Protein AF-A0A7S0PIH7-F1 (afdb_monomer_lite)

InterPro domains:
  IPR032755 Translin-associated factor X-interacting protein 1, N-terminal [PF15739] (75-141)

Structure (mmCIF, N/CA/C/O backbone):
data_AF-A0A7S0PIH7-F1
#
_entry.id   AF-A0A7S0PIH7-F1
#
loop_
_atom_site.group_PDB
_atom_site.id
_atom_site.type_symbol
_atom_site.label_atom_id
_atom_site.label_alt_id
_atom_site.label_comp_id
_atom_site.label_asym_id
_atom_site.label_entity_id
_atom_site.label_seq_id
_atom_site.pdbx_PDB_ins_code
_atom_site.Cartn_x
_atom_site.Cartn_y
_atom_site.Cartn_z
_atom_site.occupancy
_atom_site.B_iso_or_equiv
_atom_site.auth_seq_id
_atom_site.auth_comp_id
_atom_site.auth_asym_id
_atom_site.auth_atom_id
_atom_site.pdbx_PDB_model_num
ATOM 1 N N . GLN A 1 1 ? 70.312 -57.767 -25.541 1.00 39.97 1 GLN A N 1
ATOM 2 C CA . GLN A 1 1 ? 71.016 -56.623 -24.925 1.00 39.97 1 GLN A CA 1
ATOM 3 C C . GLN A 1 1 ? 69.967 -55.788 -24.204 1.00 39.97 1 GLN A C 1
ATOM 5 O O . GLN A 1 1 ? 68.987 -55.407 -24.827 1.00 39.97 1 GLN A O 1
ATOM 10 N N . ASN A 1 2 ? 70.115 -55.643 -22.885 1.00 35.72 2 ASN A N 1
ATOM 11 C CA . ASN A 1 2 ? 69.209 -54.906 -21.998 1.00 35.72 2 ASN A CA 1
ATOM 12 C C . ASN A 1 2 ? 69.342 -53.391 -22.198 1.00 35.72 2 ASN A C 1
ATOM 14 O O . ASN A 1 2 ? 70.464 -52.900 -22.284 1.00 35.72 2 ASN A O 1
ATOM 18 N N . ALA A 1 3 ? 68.224 -52.662 -22.130 1.00 40.59 3 ALA A N 1
ATOM 19 C CA . ALA A 1 3 ? 68.207 -51.260 -21.718 1.00 40.59 3 ALA A CA 1
ATOM 20 C C . ALA A 1 3 ? 66.895 -50.941 -20.977 1.00 40.59 3 ALA A C 1
ATOM 22 O O . ALA A 1 3 ? 65.805 -50.958 -21.543 1.00 40.59 3 ALA A O 1
ATOM 23 N N . THR A 1 4 ? 67.051 -50.701 -19.679 1.00 41.50 4 THR A N 1
ATOM 24 C CA . THR A 1 4 ? 66.072 -50.196 -18.709 1.00 41.50 4 THR A CA 1
ATOM 25 C C . THR A 1 4 ? 66.074 -48.658 -18.729 1.00 41.50 4 THR A C 1
ATOM 27 O O . THR A 1 4 ? 67.072 -48.066 -19.132 1.00 41.50 4 THR A O 1
ATOM 30 N N . LEU A 1 5 ? 65.030 -48.057 -18.129 1.00 41.88 5 LEU A N 1
ATOM 31 C CA . LEU A 1 5 ? 64.908 -46.672 -17.611 1.00 41.88 5 LEU A CA 1
ATOM 32 C C . LEU A 1 5 ? 64.336 -45.664 -18.628 1.00 41.88 5 LEU A C 1
ATOM 34 O O . LEU A 1 5 ? 64.759 -45.613 -19.768 1.00 41.88 5 LEU A O 1
ATOM 38 N N . GLY A 1 6 ? 63.375 -44.799 -18.310 1.00 40.62 6 GLY A N 1
ATOM 39 C CA . GLY A 1 6 ? 62.713 -44.473 -17.053 1.00 40.62 6 GLY A CA 1
ATOM 40 C C . GLY A 1 6 ? 61.553 -43.519 -17.366 1.00 40.62 6 GLY A C 1
ATOM 41 O O . GLY A 1 6 ? 61.678 -42.607 -18.182 1.00 40.62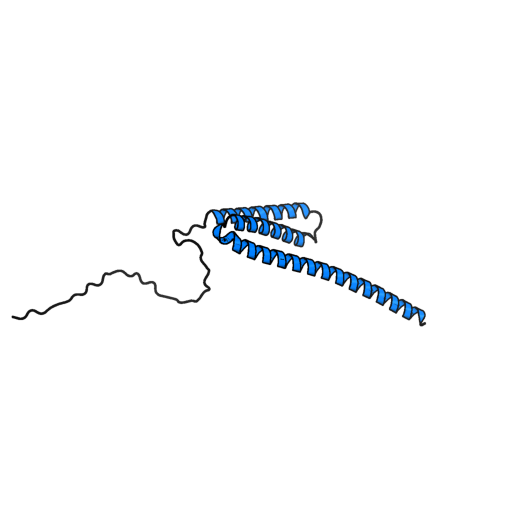 6 GLY A O 1
ATOM 42 N N . ARG A 1 7 ? 60.387 -43.766 -16.768 1.00 42.84 7 ARG A N 1
ATOM 43 C CA . ARG A 1 7 ? 59.162 -42.994 -17.004 1.00 42.84 7 ARG A CA 1
ATOM 44 C C . ARG A 1 7 ? 59.130 -41.803 -16.042 1.00 42.84 7 ARG A C 1
ATOM 46 O O . ARG A 1 7 ? 58.615 -41.919 -14.935 1.00 42.84 7 ARG A O 1
ATOM 53 N N . SER A 1 8 ? 59.675 -40.664 -16.460 1.00 45.31 8 SER A N 1
ATOM 54 C CA . SER A 1 8 ? 59.575 -39.404 -15.713 1.00 45.31 8 SER A CA 1
ATOM 55 C C . SER A 1 8 ? 58.246 -38.715 -16.026 1.00 45.31 8 SER A C 1
ATOM 57 O O . SER A 1 8 ? 58.056 -38.125 -17.087 1.00 45.31 8 SER A O 1
ATOM 59 N N . ARG A 1 9 ? 57.298 -38.824 -15.092 1.00 40.81 9 ARG A N 1
ATOM 60 C CA . ARG A 1 9 ? 56.033 -38.080 -15.076 1.00 40.81 9 ARG A CA 1
ATOM 61 C C . ARG A 1 9 ? 56.334 -36.631 -14.684 1.00 40.81 9 ARG A C 1
ATOM 63 O O . ARG A 1 9 ? 56.547 -36.351 -13.511 1.00 40.81 9 ARG A O 1
ATOM 70 N N . ALA A 1 10 ? 56.360 -35.725 -15.657 1.00 44.19 10 ALA A N 1
ATOM 71 C CA . ALA A 1 10 ? 56.442 -34.292 -15.399 1.00 44.19 10 ALA A CA 1
ATOM 72 C C . ALA A 1 10 ? 55.085 -33.777 -14.884 1.00 44.19 10 ALA A C 1
ATOM 74 O O . ALA A 1 10 ? 54.094 -33.743 -15.612 1.00 44.19 10 ALA A O 1
ATOM 75 N N . THR A 1 11 ? 55.033 -33.418 -13.604 1.00 53.62 11 THR A N 1
ATOM 76 C CA . THR A 1 11 ? 54.000 -32.562 -13.004 1.00 53.62 11 THR A CA 1
ATOM 77 C C . THR A 1 11 ? 54.233 -31.105 -13.418 1.00 53.62 11 THR A C 1
ATOM 79 O O . THR A 1 11 ? 55.361 -30.632 -13.267 1.00 53.62 11 THR A O 1
ATOM 82 N N . PRO A 1 12 ? 53.215 -30.363 -13.891 1.00 50.50 12 PRO A N 1
ATOM 83 C CA . PRO A 1 12 ? 53.337 -28.919 -14.051 1.00 50.50 12 PRO A CA 1
ATOM 84 C C . PRO A 1 12 ? 53.337 -28.220 -12.673 1.00 50.50 12 PRO A C 1
ATOM 86 O O . PRO A 1 12 ? 52.589 -28.633 -11.781 1.00 50.50 12 PRO A O 1
ATOM 89 N N . PRO A 1 13 ? 54.165 -27.179 -12.475 1.00 42.66 13 PRO A N 1
ATOM 90 C CA . PRO A 1 13 ? 54.225 -26.411 -11.237 1.00 42.66 13 PRO A CA 1
ATOM 91 C C . PRO A 1 13 ? 53.185 -25.279 -11.234 1.00 42.66 13 PRO A C 1
ATOM 93 O O . PRO A 1 13 ? 52.960 -24.638 -12.258 1.00 42.66 13 PRO A O 1
ATOM 96 N N . GLY A 1 14 ? 52.602 -24.992 -10.064 1.00 35.75 14 GLY A N 1
ATOM 97 C CA . GLY A 1 14 ? 51.914 -23.720 -9.805 1.00 35.75 14 GLY A CA 1
ATOM 98 C C . GLY A 1 14 ? 50.470 -23.824 -9.316 1.00 35.75 14 GLY A C 1
ATOM 99 O O . GLY A 1 14 ? 49.557 -23.352 -9.981 1.00 35.75 14 GLY A O 1
ATOM 100 N N . SER A 1 15 ? 50.260 -24.389 -8.126 1.00 44.50 15 SER A N 1
ATOM 101 C CA . SER A 1 15 ? 49.120 -24.021 -7.276 1.00 44.50 15 SER A CA 1
ATOM 102 C C . SER A 1 15 ? 49.596 -22.982 -6.260 1.00 44.50 15 SER A C 1
ATOM 104 O O . SER A 1 15 ? 50.513 -23.294 -5.499 1.00 44.50 15 SER A O 1
ATOM 106 N N . PRO A 1 16 ? 48.995 -21.786 -6.170 1.00 45.59 16 PRO A N 1
ATOM 107 C CA . PRO A 1 16 ? 48.989 -21.044 -4.925 1.00 45.59 16 PRO A CA 1
ATOM 108 C C . PRO A 1 16 ? 47.963 -21.712 -4.011 1.00 45.59 16 PRO A C 1
ATOM 110 O O . PRO A 1 16 ? 46.764 -21.725 -4.292 1.00 45.59 16 PRO A O 1
ATOM 113 N N . GLY A 1 17 ? 48.460 -22.317 -2.938 1.00 36.41 17 GLY A N 1
ATOM 114 C CA . GLY A 1 17 ? 47.625 -22.766 -1.839 1.00 36.41 17 GLY A CA 1
ATOM 115 C C . GLY A 1 17 ? 46.894 -21.586 -1.202 1.00 36.41 17 GLY A C 1
ATOM 116 O O . GLY A 1 17 ? 47.478 -20.540 -0.935 1.00 36.41 17 GLY A O 1
ATOM 117 N N . GLY A 1 18 ? 45.615 -21.803 -0.929 1.00 36.75 18 GLY A N 1
ATOM 118 C CA . GLY A 1 18 ? 44.794 -21.011 -0.027 1.00 36.75 18 GLY A CA 1
ATOM 119 C C . GLY A 1 18 ? 43.824 -21.969 0.643 1.00 36.75 18 GLY A C 1
ATOM 120 O O . GLY A 1 18 ? 42.663 -22.053 0.262 1.00 36.75 18 GLY A O 1
ATOM 121 N N . GLY A 1 19 ? 44.351 -22.795 1.546 1.00 35.25 19 GLY A N 1
ATOM 122 C CA . GLY A 1 19 ? 43.536 -23.635 2.410 1.00 35.25 19 GLY A CA 1
ATOM 123 C C . GLY A 1 19 ? 42.940 -22.815 3.549 1.00 35.25 19 GLY A C 1
ATOM 124 O O . GLY A 1 19 ? 43.558 -21.863 4.018 1.00 35.25 19 GLY A O 1
ATOM 125 N N . GLY A 1 20 ? 41.780 -23.254 4.029 1.00 34.19 20 GLY A N 1
ATOM 126 C CA . GLY A 1 20 ? 41.304 -22.924 5.366 1.00 34.19 20 GLY A CA 1
ATOM 127 C C . GLY A 1 20 ? 39.857 -22.461 5.416 1.00 34.19 20 GLY A C 1
ATOM 128 O O . GLY A 1 20 ? 39.520 -21.408 4.895 1.00 34.19 20 GLY A O 1
ATOM 129 N N . GLY A 1 21 ? 39.044 -23.230 6.141 1.00 30.56 21 GLY A N 1
ATOM 130 C CA . GLY A 1 21 ? 37.895 -22.686 6.858 1.00 30.56 21 GLY A CA 1
ATOM 131 C C . GLY A 1 21 ? 36.553 -22.900 6.184 1.00 30.56 21 GLY A C 1
ATOM 132 O O . GLY A 1 21 ? 36.007 -21.998 5.560 1.00 30.56 21 GLY A O 1
ATOM 133 N N . GLY A 1 22 ? 35.980 -24.087 6.383 1.00 45.84 22 GLY A N 1
ATOM 134 C CA . GLY A 1 22 ? 34.532 -24.201 6.399 1.00 45.84 22 GLY A CA 1
ATOM 135 C C . GLY A 1 22 ? 33.999 -23.440 7.609 1.00 45.84 22 GLY A C 1
ATOM 136 O O . GLY A 1 22 ? 34.187 -23.880 8.737 1.00 45.84 22 GLY A O 1
ATOM 137 N N . GLU A 1 23 ? 33.318 -22.330 7.361 1.00 37.38 23 GLU A N 1
ATOM 138 C CA . GLU A 1 23 ? 32.341 -21.768 8.284 1.00 37.38 23 GLU A CA 1
ATOM 139 C C . GLU A 1 23 ? 31.056 -21.534 7.502 1.00 37.38 23 GLU A C 1
ATOM 141 O O . GLU A 1 23 ? 30.967 -20.710 6.590 1.00 37.38 23 GLU A O 1
ATOM 146 N N . HIS A 1 24 ? 30.062 -22.349 7.844 1.00 49.25 24 HIS A N 1
ATOM 147 C CA . HIS A 1 24 ? 28.694 -22.244 7.380 1.00 49.25 24 HIS A CA 1
ATOM 148 C C . HIS A 1 24 ? 28.135 -20.875 7.771 1.00 49.25 24 HIS A C 1
ATOM 150 O O . HIS A 1 24 ? 27.638 -20.694 8.879 1.00 49.25 24 HIS A O 1
ATOM 156 N N . THR A 1 25 ? 28.185 -19.911 6.859 1.00 44.25 25 THR A N 1
ATOM 157 C CA . THR A 1 25 ? 27.410 -18.681 6.989 1.00 44.25 25 THR A CA 1
ATOM 158 C C . THR A 1 25 ? 26.487 -18.566 5.786 1.00 44.25 25 THR A C 1
ATOM 160 O O . THR A 1 25 ? 26.913 -18.533 4.637 1.00 44.25 25 THR A O 1
ATOM 163 N N . ASN A 1 26 ? 25.195 -18.662 6.109 1.00 42.34 26 ASN A N 1
ATOM 164 C CA . ASN A 1 26 ? 24.004 -18.477 5.289 1.00 42.34 26 ASN A CA 1
ATOM 165 C C . ASN A 1 26 ? 24.237 -18.008 3.850 1.00 42.34 26 ASN A C 1
ATOM 167 O O . ASN A 1 26 ? 24.705 -16.898 3.612 1.00 42.34 26 ASN A O 1
ATOM 171 N N . GLY A 1 27 ? 23.796 -18.841 2.903 1.00 45.03 27 GLY A N 1
ATOM 172 C CA . GLY A 1 27 ? 23.741 -18.526 1.482 1.00 45.03 27 GLY A CA 1
ATOM 173 C C . GLY A 1 27 ? 22.934 -17.261 1.212 1.00 45.03 27 GLY A C 1
ATOM 174 O O . GLY A 1 27 ? 21.713 -17.297 1.073 1.00 45.03 27 GLY A O 1
ATOM 175 N N . TYR A 1 28 ? 23.637 -16.141 1.097 1.00 46.22 28 TYR A N 1
ATOM 176 C CA . TYR A 1 28 ? 23.131 -14.969 0.412 1.00 46.22 28 TYR A CA 1
ATOM 177 C C . TYR A 1 28 ? 23.027 -15.335 -1.068 1.00 46.22 28 TYR A C 1
ATOM 179 O O . TYR A 1 28 ? 24.020 -15.688 -1.704 1.00 46.22 28 TYR A O 1
ATOM 187 N N . TYR A 1 29 ? 21.812 -15.298 -1.612 1.00 50.50 29 TYR A N 1
ATOM 188 C CA . TYR A 1 29 ? 21.586 -15.378 -3.050 1.00 50.50 29 TYR A CA 1
ATOM 189 C C . TYR A 1 29 ? 22.241 -14.162 -3.710 1.00 50.50 29 TYR A C 1
ATOM 191 O O . TYR A 1 29 ? 21.614 -13.120 -3.888 1.00 50.50 29 TYR A O 1
ATOM 199 N N . GLU A 1 30 ? 23.519 -14.272 -4.054 1.00 55.78 30 GLU A N 1
ATOM 200 C CA . GLU A 1 30 ? 24.204 -13.255 -4.836 1.00 55.78 30 GLU A CA 1
ATOM 201 C C . GLU A 1 30 ? 23.743 -13.379 -6.293 1.00 55.78 30 GLU A C 1
ATOM 203 O O . GLU A 1 30 ? 24.308 -14.111 -7.106 1.00 55.78 30 GLU A O 1
ATOM 208 N N . VAL A 1 31 ? 22.638 -12.701 -6.611 1.00 59.94 31 VAL A N 1
ATOM 209 C CA . VAL A 1 31 ? 22.079 -12.630 -7.965 1.00 59.94 31 VAL A CA 1
ATOM 210 C C . VAL A 1 31 ? 22.653 -11.406 -8.674 1.00 59.94 31 VAL A C 1
ATOM 212 O O . VAL A 1 31 ? 21.951 -10.441 -8.959 1.00 59.94 31 VAL A O 1
ATOM 215 N N . TYR A 1 32 ? 23.949 -11.457 -8.978 1.00 56.16 32 TYR A N 1
ATOM 216 C CA . TYR A 1 32 ? 24.552 -10.620 -10.012 1.00 56.16 32 TYR A CA 1
ATOM 217 C C . TYR A 1 32 ? 25.385 -11.496 -10.951 1.00 56.16 32 TYR A C 1
ATOM 219 O O . TYR A 1 32 ? 26.042 -12.433 -10.492 1.00 56.16 32 TYR A O 1
ATOM 227 N N . PRO A 1 33 ? 25.347 -11.256 -12.276 1.00 56.75 33 PRO A N 1
ATOM 228 C CA . PRO A 1 33 ? 26.100 -12.073 -13.214 1.00 56.75 33 PRO A CA 1
ATOM 229 C C . PRO A 1 33 ? 27.589 -11.998 -12.864 1.00 56.75 33 PRO A C 1
ATOM 231 O O . PRO A 1 33 ? 28.137 -10.913 -12.683 1.00 56.75 33 PRO A O 1
ATOM 234 N N . ARG A 1 34 ? 28.253 -13.160 -12.797 1.00 57.00 34 ARG A N 1
ATOM 235 C CA . ARG A 1 34 ? 29.677 -13.332 -12.432 1.00 57.00 34 ARG A CA 1
ATOM 236 C C . ARG A 1 34 ? 30.675 -12.701 -13.429 1.00 57.00 34 ARG A C 1
ATOM 238 O O . ARG A 1 34 ? 31.846 -13.063 -13.445 1.00 57.00 34 ARG A O 1
ATOM 245 N N . GLY A 1 35 ? 30.226 -11.762 -14.262 1.00 55.22 35 GLY A N 1
ATOM 246 C CA . GLY A 1 35 ? 31.035 -10.940 -15.154 1.00 55.22 35 GLY A CA 1
ATOM 247 C C . GLY A 1 35 ? 31.094 -9.501 -14.646 1.00 55.22 35 GLY A C 1
ATOM 248 O O . GLY A 1 35 ? 30.338 -8.653 -15.104 1.00 55.22 35 GLY A O 1
ATOM 249 N N . GLY A 1 36 ? 31.997 -9.238 -13.699 1.00 59.81 36 GLY A N 1
ATOM 250 C CA . GLY A 1 36 ? 32.415 -7.882 -13.338 1.00 59.81 36 GLY A CA 1
ATOM 251 C C . GLY A 1 36 ? 31.463 -7.091 -12.441 1.00 59.81 36 GLY A C 1
ATOM 252 O O . GLY A 1 36 ? 31.036 -6.026 -12.860 1.00 59.81 36 GLY A O 1
ATOM 253 N N . GLY A 1 37 ? 31.186 -7.593 -11.227 1.00 62.53 37 GLY A N 1
ATOM 254 C CA . GLY A 1 37 ? 30.961 -6.895 -9.935 1.00 62.53 37 GLY A CA 1
ATOM 255 C C . GLY A 1 37 ? 30.150 -5.590 -9.825 1.00 62.53 37 GLY A C 1
ATOM 256 O O . GLY A 1 37 ? 30.050 -5.037 -8.733 1.00 62.53 37 GLY A O 1
ATOM 257 N N . ARG A 1 38 ? 29.597 -5.046 -10.906 1.00 67.81 38 ARG A N 1
ATOM 258 C CA . ARG A 1 38 ? 28.883 -3.774 -10.924 1.00 67.81 38 ARG A CA 1
ATOM 259 C C . ARG A 1 38 ? 27.398 -4.037 -10.799 1.00 67.81 38 ARG A C 1
ATOM 261 O O . ARG A 1 38 ? 26.827 -4.846 -11.530 1.00 67.81 38 ARG A O 1
ATOM 268 N N . LYS A 1 39 ? 26.776 -3.295 -9.889 1.00 75.44 39 LYS A N 1
ATOM 269 C CA . LYS A 1 39 ? 25.331 -3.293 -9.724 1.00 75.44 39 LYS A CA 1
ATOM 270 C C . LYS A 1 39 ? 24.655 -2.932 -11.057 1.00 75.44 39 LYS A C 1
ATOM 272 O O . LYS A 1 39 ? 25.054 -1.943 -11.676 1.00 75.44 39 LYS A O 1
ATOM 277 N N . PRO A 1 40 ? 23.646 -3.697 -11.506 1.00 78.88 40 PRO A N 1
ATOM 278 C CA . PRO A 1 40 ? 22.845 -3.374 -12.676 1.00 78.88 40 PRO A CA 1
ATOM 279 C C . PRO A 1 40 ? 22.343 -1.931 -12.620 1.00 78.88 40 PRO A C 1
ATOM 281 O O . PRO A 1 40 ? 21.791 -1.507 -11.604 1.00 78.88 40 PRO A O 1
ATOM 284 N N . ALA A 1 41 ? 22.499 -1.194 -13.722 1.00 79.56 41 ALA A N 1
ATOM 285 C CA . ALA A 1 41 ? 22.138 0.224 -13.802 1.00 79.56 41 ALA A CA 1
ATOM 286 C C . ALA A 1 41 ? 20.682 0.488 -13.383 1.00 79.56 41 ALA A C 1
ATOM 288 O O . ALA A 1 41 ? 20.407 1.464 -12.692 1.00 79.56 41 ALA A O 1
ATOM 289 N N . LEU A 1 42 ? 19.770 -0.427 -13.723 1.00 77.25 42 LEU A N 1
ATOM 290 C CA . LEU A 1 42 ? 18.368 -0.343 -13.323 1.00 77.25 42 LEU A CA 1
ATOM 291 C C . LEU A 1 42 ? 18.185 -0.348 -11.797 1.00 77.25 42 LEU A C 1
ATOM 293 O O . LEU A 1 42 ? 17.380 0.410 -11.270 1.00 77.25 42 LEU A O 1
ATOM 297 N N . LEU A 1 43 ? 18.937 -1.178 -11.070 1.00 76.81 43 LEU A N 1
ATOM 298 C CA . LEU A 1 43 ? 18.840 -1.222 -9.610 1.00 76.81 43 LEU A CA 1
ATOM 299 C C . LEU A 1 43 ? 19.402 0.046 -8.974 1.00 76.81 43 LEU A C 1
ATOM 301 O O . LEU A 1 43 ? 18.821 0.544 -8.019 1.00 76.81 43 LEU A O 1
ATOM 305 N N . VAL A 1 44 ? 20.487 0.594 -9.528 1.00 83.62 44 VAL A N 1
ATOM 306 C CA . VAL A 1 44 ? 21.028 1.893 -9.095 1.00 83.62 44 VAL A CA 1
ATOM 307 C C . VAL A 1 44 ? 19.981 2.998 -9.283 1.00 83.62 44 VAL A C 1
ATOM 309 O O . VAL A 1 44 ? 19.767 3.810 -8.386 1.00 83.62 44 VAL A O 1
ATOM 312 N N . GLN A 1 45 ? 19.284 3.004 -10.423 1.00 80.75 45 GLN A N 1
ATOM 313 C CA . GLN A 1 45 ? 18.217 3.968 -10.705 1.00 80.75 45 GLN A CA 1
ATOM 314 C C . GLN A 1 45 ? 17.043 3.830 -9.727 1.00 80.75 45 GLN A C 1
ATOM 316 O O . GLN A 1 45 ? 16.578 4.831 -9.185 1.00 80.75 45 GLN A O 1
ATOM 321 N N . LEU A 1 46 ? 16.591 2.607 -9.446 1.00 76.69 46 LEU A N 1
ATOM 322 C CA . LEU A 1 46 ? 15.480 2.367 -8.519 1.00 76.69 46 LEU A CA 1
ATOM 323 C C . LEU A 1 46 ? 15.828 2.755 -7.075 1.00 76.69 46 LEU A C 1
ATOM 325 O O . LEU A 1 46 ? 14.983 3.300 -6.371 1.00 76.69 46 LEU A O 1
ATOM 329 N N . GLU A 1 47 ? 17.075 2.558 -6.649 1.00 82.00 47 GLU A N 1
ATOM 330 C CA . GLU A 1 47 ? 17.540 3.033 -5.341 1.00 82.00 47 GLU A CA 1
ATOM 331 C C . GLU A 1 47 ? 17.598 4.553 -5.253 1.00 82.00 47 GLU A C 1
ATOM 333 O O . GLU A 1 47 ? 17.179 5.119 -4.244 1.00 82.00 47 GLU A O 1
ATOM 338 N N . SER A 1 48 ? 18.065 5.224 -6.311 1.00 84.62 48 SER A N 1
ATOM 339 C CA . SER A 1 48 ? 18.048 6.689 -6.353 1.00 84.62 48 SER A CA 1
ATOM 340 C C . SER A 1 48 ? 16.623 7.245 -6.302 1.00 84.62 48 SER A C 1
ATOM 342 O O . SER A 1 48 ? 16.362 8.185 -5.554 1.00 84.62 48 SER A O 1
ATOM 344 N N . LEU A 1 49 ? 15.682 6.603 -7.006 1.00 78.81 49 LEU A N 1
ATOM 345 C CA . LEU A 1 49 ? 14.269 6.965 -6.977 1.00 78.81 49 LEU A CA 1
ATOM 346 C C . LEU A 1 49 ? 13.681 6.801 -5.570 1.00 78.81 49 LEU A C 1
ATOM 348 O O . LEU A 1 49 ? 12.939 7.667 -5.115 1.00 78.81 49 LEU A O 1
ATOM 352 N N . LEU A 1 50 ? 14.037 5.727 -4.858 1.00 77.88 50 LEU A N 1
ATOM 353 C CA . LEU A 1 50 ? 13.599 5.517 -3.478 1.00 77.88 50 LEU A CA 1
ATOM 354 C C . LEU A 1 50 ? 14.133 6.576 -2.524 1.00 77.88 50 LEU A C 1
ATOM 356 O O . LEU A 1 50 ? 13.361 7.135 -1.746 1.00 77.88 50 LEU A O 1
ATOM 360 N N . ALA A 1 51 ? 15.431 6.864 -2.591 1.00 81.44 51 ALA A N 1
ATOM 361 C CA . ALA A 1 51 ? 16.040 7.891 -1.758 1.00 81.44 51 ALA A CA 1
ATOM 362 C C . ALA A 1 51 ? 15.375 9.259 -1.985 1.00 81.44 51 ALA A C 1
ATOM 364 O O . ALA A 1 51 ? 15.109 9.990 -1.031 1.00 81.44 51 ALA A O 1
ATOM 365 N N . GLU A 1 52 ? 15.053 9.587 -3.237 1.00 85.06 52 GLU A N 1
ATOM 366 C CA . GLU A 1 52 ? 14.370 10.832 -3.574 1.00 85.06 52 GLU A CA 1
ATOM 367 C C . GLU A 1 52 ? 12.928 10.874 -3.058 1.00 85.06 52 GLU A C 1
ATOM 369 O O . GLU A 1 52 ? 12.545 11.858 -2.423 1.00 85.06 52 GLU A O 1
ATOM 374 N N . GLN A 1 53 ? 12.148 9.808 -3.252 1.00 75.81 53 GLN A N 1
ATOM 375 C CA . GLN A 1 53 ? 10.771 9.738 -2.756 1.00 75.81 53 GLN A CA 1
ATOM 376 C C . GLN A 1 53 ? 10.709 9.823 -1.227 1.00 75.81 53 GLN A C 1
ATOM 378 O O . GLN A 1 53 ? 9.918 10.594 -0.692 1.00 75.81 53 GLN A O 1
ATOM 383 N N . LEU A 1 54 ? 11.596 9.121 -0.513 1.00 80.81 54 LEU A N 1
ATOM 384 C CA . LEU A 1 54 ? 11.678 9.208 0.949 1.00 80.81 54 LEU A CA 1
ATOM 385 C C . LEU A 1 54 ? 12.017 10.626 1.420 1.00 80.81 54 LEU A C 1
ATOM 387 O O . LEU A 1 54 ? 11.381 11.135 2.342 1.00 80.81 54 LEU A O 1
ATOM 391 N N . ARG A 1 55 ? 12.957 11.301 0.749 1.00 83.25 55 ARG A N 1
ATOM 392 C CA . ARG A 1 55 ? 13.303 12.697 1.052 1.00 83.25 55 ARG A CA 1
ATOM 393 C C . ARG A 1 55 ? 12.121 13.645 0.825 1.00 83.25 55 ARG A C 1
ATOM 395 O O . ARG A 1 55 ? 11.932 14.594 1.586 1.00 83.25 55 ARG A O 1
ATOM 402 N N . LEU A 1 56 ? 11.333 13.425 -0.230 1.00 79.50 56 LEU A N 1
ATOM 403 C CA . LEU A 1 56 ? 10.126 14.209 -0.501 1.00 79.50 56 LEU A CA 1
ATOM 404 C C . LEU A 1 56 ? 9.047 13.955 0.556 1.00 79.50 56 LEU A C 1
ATOM 406 O O . LEU A 1 56 ? 8.466 14.921 1.050 1.00 79.50 56 LEU A O 1
ATOM 410 N N . SER A 1 57 ? 8.836 12.697 0.949 1.00 77.81 57 SER A N 1
ATOM 411 C CA . SER A 1 57 ? 7.930 12.314 2.036 1.00 77.81 57 SER A CA 1
ATOM 412 C C . SER A 1 57 ? 8.331 12.954 3.368 1.00 77.81 57 SER A C 1
ATOM 414 O O . SER A 1 57 ? 7.482 13.519 4.052 1.00 77.81 57 SER A O 1
ATOM 416 N N . GLU A 1 58 ? 9.621 12.962 3.709 1.00 77.69 58 GLU A N 1
ATOM 417 C CA . GLU A 1 58 ? 10.143 13.608 4.922 1.00 77.69 58 GLU A CA 1
ATOM 418 C C . GLU A 1 58 ? 9.966 15.134 4.894 1.00 77.69 58 GLU A C 1
ATOM 420 O O . GLU A 1 58 ? 9.603 15.754 5.899 1.00 77.69 58 GLU A O 1
ATOM 425 N N . LYS A 1 59 ? 10.171 15.761 3.729 1.00 78.69 59 LYS A N 1
ATOM 426 C CA . LYS A 1 59 ? 9.928 17.195 3.538 1.00 78.69 59 LYS A CA 1
ATOM 427 C C . LYS A 1 59 ? 8.440 17.537 3.649 1.00 78.69 59 LYS A C 1
ATOM 429 O O . LYS A 1 59 ? 8.099 18.540 4.269 1.00 78.69 59 LYS A O 1
ATOM 434 N N . LEU A 1 60 ? 7.562 16.722 3.063 1.00 73.00 60 LEU A N 1
ATOM 435 C CA . LEU A 1 60 ? 6.108 16.890 3.142 1.00 73.00 60 LEU A CA 1
ATOM 436 C C . LEU A 1 60 ? 5.596 16.718 4.565 1.00 73.00 60 LEU A C 1
ATOM 438 O O . LEU A 1 60 ? 4.802 17.542 5.018 1.00 73.00 60 LEU A O 1
ATOM 442 N N . ALA A 1 61 ? 6.102 15.710 5.280 1.00 70.44 61 ALA A N 1
ATOM 443 C CA . ALA A 1 61 ? 5.882 15.598 6.707 1.00 70.44 61 ALA A CA 1
ATOM 444 C C . ALA A 1 61 ? 6.327 16.912 7.368 1.00 70.44 61 ALA A C 1
ATOM 446 O O . ALA A 1 61 ? 5.504 17.589 7.970 1.00 70.44 61 ALA A O 1
ATOM 447 N N . SER A 1 62 ? 7.572 17.363 7.166 1.00 67.69 62 SER A N 1
ATOM 448 C CA . SER A 1 62 ? 8.156 18.536 7.862 1.00 67.69 62 SER A CA 1
ATOM 449 C C . SER A 1 62 ? 7.355 19.824 7.706 1.00 67.69 62 SER A C 1
ATOM 451 O O . SER A 1 62 ? 7.235 20.598 8.653 1.00 67.69 62 SER A O 1
ATOM 453 N N . VAL A 1 63 ? 6.740 20.030 6.544 1.00 68.69 63 VAL A N 1
ATOM 454 C CA . VAL A 1 63 ? 5.838 21.163 6.297 1.00 68.69 63 VAL A CA 1
ATOM 455 C C . VAL A 1 63 ? 4.521 21.032 7.073 1.00 68.69 63 VAL A C 1
ATOM 457 O O . VAL A 1 63 ? 4.004 22.026 7.576 1.00 68.69 63 VAL A O 1
ATOM 460 N N . LYS A 1 64 ? 3.984 19.818 7.207 1.00 59.84 64 LYS A N 1
ATOM 461 C CA . LYS A 1 64 ? 2.729 19.538 7.921 1.00 59.84 64 LYS A CA 1
ATOM 462 C C . LYS A 1 64 ? 2.909 19.479 9.451 1.00 59.84 64 LYS A C 1
ATOM 464 O O . LYS A 1 64 ? 1.983 19.779 10.202 1.00 59.84 64 LYS A O 1
ATOM 469 N N . GLY A 1 65 ? 4.120 19.170 9.917 1.00 54.16 65 GLY A N 1
ATOM 470 C CA . GLY A 1 65 ? 4.475 18.969 11.330 1.00 54.16 65 GLY A CA 1
ATOM 471 C C . GLY A 1 65 ? 4.576 20.206 12.197 1.00 54.16 65 GLY A C 1
ATOM 472 O O . GLY A 1 65 ? 4.600 20.085 13.418 1.00 54.16 65 GLY A O 1
ATOM 473 N N . GLY A 1 66 ? 4.576 21.397 11.598 1.00 52.81 66 GLY A N 1
ATOM 474 C CA . GLY A 1 66 ? 4.530 22.652 12.348 1.00 52.81 66 GLY A CA 1
ATOM 475 C C . GLY A 1 66 ? 3.224 22.876 13.125 1.00 52.81 66 GLY A C 1
ATOM 476 O O . GLY A 1 66 ? 3.155 23.827 13.896 1.00 52.81 66 GLY A O 1
ATOM 477 N N . ILE A 1 67 ? 2.195 22.035 12.929 1.00 55.16 67 ILE A N 1
ATOM 478 C CA . ILE A 1 67 ? 0.830 22.275 13.430 1.00 55.16 67 ILE A CA 1
ATOM 479 C C . ILE A 1 67 ? 0.348 21.201 14.434 1.00 55.16 67 ILE A C 1
ATOM 481 O O . ILE A 1 67 ? -0.399 21.534 15.352 1.00 55.16 67 ILE A O 1
ATOM 485 N N . HIS A 1 68 ? 0.798 19.941 14.349 1.00 50.72 68 HIS A N 1
ATOM 486 C CA . HIS A 1 68 ? 0.287 18.844 15.194 1.00 50.72 68 HIS A CA 1
ATOM 487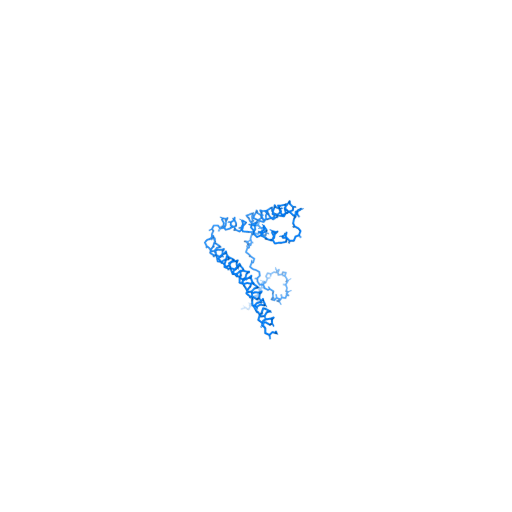 C C . HIS A 1 68 ? 1.411 17.914 15.689 1.00 50.72 68 HIS A C 1
ATOM 489 O O . HIS A 1 68 ? 1.868 17.028 14.976 1.00 50.72 68 HIS A O 1
ATOM 495 N N . GLY A 1 69 ? 1.866 18.108 16.932 1.00 49.19 69 GLY A N 1
ATOM 496 C CA . GLY A 1 69 ? 3.047 17.437 17.503 1.00 49.19 69 GLY A CA 1
ATOM 497 C C . GLY A 1 69 ? 2.882 15.974 17.953 1.00 49.19 69 GLY A C 1
ATOM 498 O O . GLY A 1 69 ? 3.847 15.409 18.460 1.00 49.19 69 GLY A O 1
ATOM 499 N N . ALA A 1 70 ? 1.708 15.352 17.794 1.00 53.75 70 ALA A N 1
ATOM 500 C CA . ALA A 1 70 ? 1.451 13.969 18.234 1.00 53.75 70 ALA A CA 1
ATOM 501 C C . ALA A 1 70 ? 1.090 13.011 17.080 1.00 53.75 70 ALA A C 1
ATOM 503 O O . ALA A 1 70 ? 1.632 11.910 17.026 1.00 53.75 70 ALA A O 1
ATOM 504 N N . ASP A 1 71 ? 0.286 13.454 16.105 1.00 54.28 71 ASP A N 1
ATOM 505 C CA . ASP A 1 71 ? -0.105 12.656 14.920 1.00 54.28 71 ASP A CA 1
ATOM 506 C C . ASP A 1 71 ? 1.037 12.476 13.906 1.00 54.28 71 ASP A C 1
ATOM 508 O O . ASP A 1 71 ? 1.007 11.656 12.991 1.00 54.28 71 ASP A O 1
ATOM 512 N N . TYR A 1 72 ? 2.105 13.235 14.106 1.00 51.19 72 TYR A N 1
ATOM 513 C CA . TYR A 1 72 ? 3.212 13.360 13.183 1.00 51.19 72 TYR A CA 1
ATOM 514 C C . TYR A 1 72 ? 4.017 12.073 12.959 1.00 51.19 72 TYR A C 1
ATOM 516 O O . TYR A 1 72 ? 4.555 11.827 11.875 1.00 51.19 72 TYR A O 1
ATOM 524 N N . ARG A 1 73 ? 4.112 11.237 13.999 1.00 53.09 73 ARG A N 1
ATOM 525 C CA . ARG A 1 73 ? 4.867 9.978 13.947 1.00 53.09 73 ARG A CA 1
ATOM 526 C C . ARG A 1 73 ? 4.164 8.927 13.088 1.00 53.09 73 ARG A C 1
ATOM 528 O O . ARG A 1 73 ? 4.850 8.129 12.456 1.00 53.09 73 ARG A O 1
ATOM 535 N N . ASP A 1 74 ? 2.835 8.961 13.057 1.00 61.03 74 ASP A N 1
ATOM 536 C CA . ASP A 1 74 ? 2.005 8.033 12.288 1.00 61.03 74 ASP A CA 1
ATOM 537 C C . ASP A 1 74 ? 1.908 8.475 10.817 1.00 61.03 74 ASP A C 1
ATOM 539 O O . ASP A 1 74 ? 2.101 7.679 9.897 1.00 61.03 74 ASP A O 1
ATOM 543 N N . GLU A 1 75 ? 1.774 9.785 10.573 1.00 63.47 75 GLU A N 1
ATOM 544 C CA . GLU A 1 75 ? 1.755 10.336 9.211 1.00 63.47 75 GLU A CA 1
ATOM 545 C C . GLU A 1 75 ? 3.091 10.181 8.470 1.00 63.47 75 GLU A C 1
ATOM 547 O O . GLU A 1 75 ? 3.103 9.890 7.273 1.00 63.47 75 GLU A O 1
ATOM 552 N N . SER A 1 76 ? 4.225 10.325 9.164 1.00 67.00 76 SER A N 1
ATOM 553 C CA . SER A 1 76 ? 5.550 10.095 8.569 1.00 67.00 76 SER A CA 1
ATOM 554 C C . SER A 1 76 ? 5.731 8.635 8.127 1.00 67.00 76 SER A C 1
ATOM 556 O O . SER A 1 76 ? 6.224 8.369 7.028 1.00 67.00 76 SER A O 1
ATOM 558 N N . GLY A 1 77 ? 5.251 7.680 8.934 1.00 71.75 77 GLY A N 1
ATOM 559 C CA . GLY A 1 77 ? 5.243 6.259 8.582 1.00 71.75 77 GLY A CA 1
ATOM 560 C C . GLY A 1 77 ? 4.357 5.957 7.371 1.00 71.75 77 GLY A C 1
ATOM 561 O O . GLY A 1 77 ? 4.779 5.232 6.470 1.00 71.75 77 GLY A O 1
ATOM 562 N N . ALA A 1 78 ? 3.168 6.563 7.303 1.00 75.62 78 ALA A N 1
ATOM 563 C CA . ALA A 1 78 ? 2.253 6.413 6.172 1.00 75.62 78 ALA A CA 1
ATOM 564 C C . ALA A 1 78 ? 2.831 6.987 4.863 1.00 75.62 78 ALA A C 1
ATOM 566 O O . ALA A 1 78 ? 2.765 6.340 3.818 1.00 75.62 78 ALA A O 1
ATOM 567 N N . LEU A 1 79 ? 3.461 8.167 4.914 1.00 75.94 79 LEU A N 1
ATOM 568 C CA . LEU A 1 79 ? 4.106 8.788 3.750 1.00 75.94 79 LEU A CA 1
ATOM 569 C C . LEU A 1 79 ? 5.347 8.018 3.279 1.00 75.94 79 LEU A C 1
ATOM 571 O O . LEU A 1 79 ? 5.620 7.951 2.077 1.00 75.94 79 LEU A O 1
ATOM 575 N N . ALA A 1 80 ? 6.108 7.430 4.205 1.00 78.06 80 ALA A N 1
ATOM 576 C CA . ALA A 1 80 ? 7.216 6.544 3.864 1.00 78.06 80 ALA A CA 1
ATOM 577 C C . ALA A 1 80 ? 6.715 5.241 3.218 1.00 78.06 80 ALA A C 1
ATOM 579 O O . ALA A 1 80 ? 7.268 4.801 2.209 1.00 78.06 80 ALA A O 1
ATOM 580 N N . LEU A 1 81 ? 5.639 4.646 3.746 1.00 81.94 81 LEU A N 1
ATOM 581 C CA . LEU A 1 81 ? 5.010 3.456 3.168 1.00 81.94 81 LEU A CA 1
ATOM 582 C C . LEU A 1 81 ? 4.551 3.710 1.724 1.00 81.94 81 LEU A C 1
ATOM 584 O O . LEU A 1 81 ? 4.788 2.874 0.851 1.00 81.94 81 LEU A O 1
ATOM 588 N N . GLU A 1 82 ? 3.946 4.868 1.460 1.00 84.00 82 GLU A N 1
ATOM 589 C CA . GLU A 1 82 ? 3.490 5.240 0.119 1.00 84.00 82 GLU A CA 1
ATOM 590 C C . GLU A 1 82 ? 4.664 5.413 -0.860 1.00 84.00 82 GLU A C 1
ATOM 592 O O . GLU A 1 82 ? 4.622 4.905 -1.982 1.00 84.00 82 GLU A O 1
ATOM 597 N N . ALA A 1 83 ? 5.767 6.024 -0.414 1.00 80.88 83 ALA A N 1
ATOM 598 C CA . ALA A 1 83 ? 6.999 6.108 -1.200 1.00 80.88 83 ALA A CA 1
ATOM 599 C C . ALA A 1 83 ? 7.550 4.715 -1.556 1.00 80.88 83 ALA A C 1
ATOM 601 O O . ALA A 1 83 ? 7.906 4.455 -2.709 1.00 80.88 83 ALA A O 1
ATOM 602 N N . HIS A 1 84 ? 7.574 3.789 -0.593 1.00 84.06 84 HIS A N 1
ATOM 603 C CA . HIS A 1 84 ? 7.994 2.409 -0.838 1.00 84.06 84 HIS A CA 1
ATOM 604 C C . HIS A 1 84 ? 7.061 1.675 -1.813 1.00 84.06 84 HIS A C 1
ATOM 606 O O . HIS A 1 84 ? 7.554 0.962 -2.689 1.00 84.06 84 HIS A O 1
ATOM 612 N N . ARG A 1 85 ? 5.739 1.871 -1.715 1.00 88.62 85 ARG A N 1
ATOM 613 C CA . ARG A 1 85 ? 4.754 1.302 -2.653 1.00 88.62 85 ARG A CA 1
ATOM 614 C C . ARG A 1 85 ? 4.980 1.788 -4.081 1.00 88.62 85 ARG A C 1
ATOM 616 O O . ARG A 1 85 ? 5.077 0.960 -4.986 1.00 88.62 85 ARG A O 1
ATOM 623 N N . ALA A 1 86 ? 5.156 3.095 -4.264 1.00 85.06 86 ALA A N 1
ATOM 624 C CA . ALA A 1 86 ? 5.392 3.698 -5.573 1.00 85.06 86 ALA A CA 1
ATOM 625 C C . ALA A 1 86 ? 6.664 3.154 -6.246 1.00 85.06 86 ALA A C 1
ATOM 627 O O . ALA A 1 86 ? 6.661 2.817 -7.433 1.00 85.06 86 ALA A O 1
ATOM 628 N N . VAL A 1 87 ? 7.757 3.011 -5.489 1.00 84.69 87 VAL A N 1
ATOM 629 C CA . VAL A 1 87 ? 8.999 2.430 -6.022 1.00 84.69 87 VAL A CA 1
ATOM 630 C C . VAL A 1 87 ? 8.853 0.941 -6.295 1.00 84.69 87 VAL A C 1
ATOM 632 O O . VAL A 1 87 ? 9.400 0.451 -7.282 1.00 84.69 87 VAL A O 1
ATOM 635 N N . PHE A 1 88 ? 8.113 0.211 -5.463 1.00 86.75 88 PHE A N 1
ATOM 636 C CA . PHE A 1 88 ? 7.869 -1.207 -5.694 1.00 86.75 88 PHE A CA 1
ATOM 637 C C . PHE A 1 88 ? 7.077 -1.438 -6.988 1.00 86.75 88 PHE A C 1
ATOM 639 O O . PHE A 1 88 ? 7.440 -2.313 -7.774 1.00 86.75 88 PHE A O 1
ATOM 646 N N . ASP A 1 89 ? 6.085 -0.598 -7.287 1.00 87.50 89 ASP A N 1
ATOM 647 C CA . ASP A 1 89 ? 5.388 -0.618 -8.578 1.00 87.50 89 ASP A CA 1
ATOM 648 C C . ASP A 1 89 ? 6.332 -0.293 -9.747 1.00 87.50 89 ASP A C 1
ATOM 650 O O . ASP A 1 89 ? 6.331 -0.992 -10.765 1.00 87.50 89 ASP A O 1
ATOM 654 N N . ALA A 1 90 ? 7.205 0.710 -9.599 1.00 83.31 90 ALA A N 1
ATOM 655 C CA . ALA A 1 90 ? 8.227 1.021 -10.601 1.00 83.31 90 ALA A CA 1
ATOM 656 C C . ALA A 1 90 ? 9.206 -0.151 -10.821 1.00 83.31 90 ALA A C 1
ATOM 658 O O . ALA A 1 90 ? 9.549 -0.468 -11.962 1.00 83.31 90 ALA A O 1
ATOM 659 N N . PHE A 1 91 ? 9.603 -0.843 -9.750 1.00 84.69 91 PHE A N 1
ATOM 660 C CA . PHE A 1 91 ? 10.466 -2.024 -9.793 1.00 84.69 91 PHE A CA 1
ATOM 661 C C . PHE A 1 91 ? 9.798 -3.180 -10.545 1.00 84.69 91 PHE A C 1
ATOM 663 O O . PHE A 1 91 ? 10.393 -3.750 -11.460 1.00 84.69 91 PHE A O 1
ATOM 670 N N . ILE A 1 92 ? 8.542 -3.491 -10.220 1.00 86.25 92 ILE A N 1
ATOM 671 C CA . ILE A 1 92 ? 7.745 -4.528 -10.894 1.00 86.25 92 ILE A CA 1
ATOM 672 C C . ILE A 1 92 ? 7.587 -4.211 -12.385 1.00 86.25 92 ILE A C 1
ATOM 674 O O . ILE A 1 92 ? 7.738 -5.084 -13.246 1.00 86.25 92 ILE A O 1
ATOM 678 N N . ASN A 1 93 ? 7.327 -2.945 -12.708 1.00 84.31 93 ASN A N 1
ATOM 679 C CA . ASN A 1 93 ? 7.222 -2.491 -14.087 1.00 84.31 93 ASN A CA 1
ATOM 680 C C . ASN A 1 93 ? 8.561 -2.589 -14.827 1.00 84.31 93 ASN A C 1
ATOM 682 O O . ASN A 1 93 ? 8.576 -2.946 -16.002 1.00 84.31 93 ASN A O 1
ATOM 686 N N . ALA A 1 94 ? 9.696 -2.362 -14.177 1.00 80.56 94 ALA A N 1
ATOM 687 C CA . ALA A 1 94 ? 10.991 -2.502 -14.833 1.00 80.56 94 ALA A CA 1
ATOM 688 C C . ALA A 1 94 ? 11.448 -3.970 -14.992 1.00 80.56 94 ALA A C 1
ATOM 690 O O . ALA A 1 94 ? 12.103 -4.309 -15.978 1.00 80.56 94 ALA A O 1
ATOM 691 N N . PHE A 1 95 ? 11.064 -4.869 -14.078 1.00 81.00 95 PHE A N 1
ATOM 692 C CA . PHE A 1 95 ? 11.416 -6.297 -14.106 1.00 81.00 95 PHE A CA 1
ATOM 693 C C . PHE A 1 95 ? 10.421 -7.134 -14.925 1.00 81.00 95 PHE A C 1
ATOM 695 O O . PHE A 1 95 ? 9.685 -7.967 -14.399 1.00 81.00 95 PHE A O 1
ATOM 702 N N . THR A 1 96 ? 10.420 -6.944 -16.247 1.00 78.62 96 THR A N 1
ATOM 703 C CA . THR A 1 96 ? 9.470 -7.584 -17.180 1.00 78.62 96 THR A CA 1
ATOM 704 C C . THR A 1 96 ? 9.424 -9.113 -17.074 1.00 78.62 96 THR A C 1
ATOM 706 O O . THR A 1 96 ? 8.334 -9.681 -17.067 1.00 78.62 96 THR A O 1
ATOM 709 N N . THR A 1 97 ? 10.572 -9.779 -16.917 1.00 79.62 97 THR A N 1
ATOM 710 C CA . THR A 1 97 ? 10.675 -11.250 -16.839 1.00 79.62 97 THR A CA 1
ATOM 711 C C . THR A 1 97 ? 9.936 -11.847 -15.642 1.00 79.62 97 THR A C 1
ATOM 713 O O . THR A 1 97 ? 9.305 -12.894 -15.761 1.00 79.62 97 THR A O 1
ATOM 716 N N . TYR A 1 98 ? 9.995 -11.185 -14.484 1.00 78.81 98 TYR A N 1
ATOM 717 C CA . TYR A 1 98 ? 9.408 -11.682 -13.233 1.00 78.81 98 TYR A CA 1
ATOM 718 C C . TYR A 1 98 ? 8.164 -10.906 -12.804 1.00 78.81 98 TYR A C 1
ATOM 720 O O . TYR A 1 98 ? 7.590 -11.205 -11.754 1.00 78.81 98 TYR A O 1
ATOM 728 N N . ARG A 1 99 ? 7.713 -9.950 -13.624 1.00 85.31 99 ARG A N 1
ATOM 729 C CA . ARG A 1 99 ? 6.558 -9.093 -13.351 1.00 85.31 99 ARG A CA 1
ATOM 730 C C . ARG A 1 99 ? 5.339 -9.887 -12.862 1.00 85.31 99 ARG A C 1
ATOM 732 O O . ARG A 1 99 ? 4.842 -9.541 -11.797 1.00 85.31 99 ARG A O 1
ATOM 739 N N . PRO A 1 100 ? 4.902 -10.993 -13.506 1.00 84.06 100 PRO A N 1
ATOM 740 C CA . PRO A 1 100 ? 3.716 -11.722 -13.048 1.00 84.06 100 PRO A CA 1
ATOM 741 C C . PRO A 1 100 ? 3.848 -12.301 -11.632 1.00 84.06 100 PRO A C 1
ATOM 743 O O . PRO A 1 100 ? 2.866 -12.358 -10.896 1.00 84.06 100 PRO A O 1
ATOM 746 N N . LEU A 1 101 ? 5.049 -12.741 -11.240 1.00 78.88 101 LEU A N 1
ATOM 747 C CA . LEU A 1 101 ? 5.306 -13.268 -9.899 1.00 78.88 101 LEU A CA 1
ATOM 748 C C . LEU A 1 101 ? 5.334 -12.137 -8.869 1.00 78.88 101 LEU A C 1
ATOM 750 O O . LEU A 1 101 ? 4.671 -12.230 -7.838 1.00 78.88 101 LEU A O 1
ATOM 754 N N . LEU A 1 102 ? 6.069 -11.063 -9.159 1.00 86.06 102 LEU A N 1
ATOM 755 C CA . LEU A 1 102 ? 6.206 -9.934 -8.243 1.00 86.06 102 LEU A CA 1
ATOM 756 C C . LEU A 1 102 ? 4.871 -9.207 -8.029 1.00 86.06 102 LEU A C 1
ATOM 758 O O . LEU A 1 102 ? 4.557 -8.845 -6.898 1.00 86.06 102 LEU A O 1
ATOM 762 N N . THR A 1 103 ? 4.042 -9.078 -9.070 1.00 89.44 103 THR A N 1
ATOM 763 C CA . THR A 1 103 ? 2.675 -8.550 -8.950 1.00 89.44 103 THR A CA 1
ATOM 764 C C . THR A 1 103 ? 1.816 -9.422 -8.034 1.00 89.44 103 THR A C 1
ATOM 766 O O . THR A 1 103 ? 1.164 -8.891 -7.143 1.00 89.44 103 THR A O 1
ATOM 769 N N . LYS A 1 10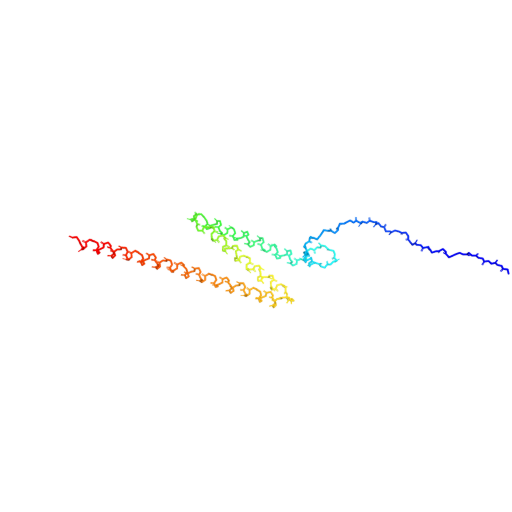4 ? 1.858 -10.758 -8.163 1.00 88.62 104 LYS A N 1
ATOM 770 C CA . LYS A 1 104 ? 1.116 -11.660 -7.258 1.00 88.62 104 LYS A CA 1
ATOM 771 C C . LYS A 1 104 ? 1.546 -11.511 -5.800 1.00 88.62 104 LYS A C 1
ATOM 773 O O . LYS A 1 104 ? 0.701 -11.517 -4.907 1.00 88.62 104 LYS A O 1
ATOM 778 N N . VAL A 1 105 ? 2.851 -11.385 -5.558 1.00 85.69 105 VAL A N 1
ATOM 779 C CA . VAL A 1 105 ? 3.391 -11.149 -4.214 1.00 85.69 105 VAL A CA 1
ATOM 780 C C . VAL A 1 105 ? 2.888 -9.807 -3.675 1.00 85.69 105 VAL A C 1
ATOM 782 O O . VAL A 1 105 ? 2.351 -9.772 -2.569 1.00 85.69 105 VAL A O 1
ATOM 785 N N . LYS A 1 106 ? 2.973 -8.732 -4.473 1.00 91.38 106 LYS A N 1
ATOM 786 C CA . LYS A 1 106 ? 2.445 -7.406 -4.121 1.00 91.38 106 LYS A CA 1
ATOM 787 C C . LYS A 1 106 ? 0.967 -7.460 -3.744 1.00 91.38 106 LYS A C 1
ATOM 789 O O . LYS A 1 106 ? 0.600 -7.021 -2.662 1.00 91.38 106 LYS A O 1
ATOM 794 N N . GLU A 1 107 ? 0.137 -8.054 -4.598 1.00 90.75 107 GLU A N 1
ATOM 795 C CA . GLU A 1 107 ? -1.303 -8.174 -4.363 1.00 90.75 107 GLU A CA 1
ATOM 796 C C . GLU A 1 107 ? -1.622 -8.897 -3.052 1.00 90.75 107 GLU A C 1
ATOM 798 O O . GLU A 1 107 ? -2.570 -8.531 -2.360 1.00 90.75 107 GLU A O 1
ATOM 803 N N . HIS A 1 108 ? -0.854 -9.930 -2.696 1.00 89.56 108 HIS A N 1
ATOM 804 C CA . HIS A 1 108 ? -1.061 -10.638 -1.437 1.00 89.56 108 HIS A CA 1
ATOM 805 C C . HIS A 1 108 ? -0.746 -9.749 -0.226 1.00 89.56 108 HIS A C 1
ATOM 807 O O . HIS A 1 108 ? -1.518 -9.737 0.734 1.00 89.56 108 HIS A O 1
ATOM 813 N N . TYR A 1 109 ? 0.350 -8.985 -0.274 1.00 89.38 109 TYR A N 1
ATOM 814 C CA . TYR A 1 109 ? 0.691 -8.023 0.776 1.00 89.38 109 TYR A CA 1
ATOM 815 C C . TYR A 1 109 ? -0.340 -6.901 0.884 1.00 89.38 109 TYR A C 1
ATOM 817 O O . TYR A 1 109 ? -0.806 -6.628 1.988 1.00 89.38 109 TYR A O 1
ATOM 825 N N . ASP A 1 110 ? -0.747 -6.310 -0.240 1.00 89.94 110 ASP A N 1
ATOM 826 C CA . ASP A 1 110 ? -1.745 -5.237 -0.264 1.00 89.94 110 ASP A CA 1
ATOM 827 C C . ASP A 1 110 ? -3.077 -5.724 0.336 1.00 89.94 110 ASP A C 1
ATOM 829 O O . ASP A 1 110 ? -3.611 -5.106 1.255 1.00 89.94 110 ASP A O 1
ATOM 833 N N . ARG A 1 111 ? -3.555 -6.915 -0.057 1.00 90.31 111 ARG A N 1
ATOM 834 C CA . ARG A 1 111 ? -4.772 -7.514 0.524 1.00 90.31 111 ARG A CA 1
ATOM 835 C C . ARG A 1 111 ? -4.641 -7.806 2.018 1.00 90.31 111 ARG A C 1
ATOM 837 O O . ARG A 1 111 ? -5.630 -7.683 2.743 1.00 90.31 111 ARG A O 1
ATOM 844 N N . ALA A 1 112 ? -3.477 -8.267 2.472 1.00 88.62 112 ALA A N 1
ATOM 845 C CA . ALA A 1 112 ? -3.236 -8.539 3.885 1.00 88.62 112 ALA A CA 1
ATOM 846 C C . ALA A 1 112 ? -3.232 -7.240 4.703 1.00 88.62 112 ALA A C 1
ATOM 848 O O . ALA A 1 112 ? -3.853 -7.195 5.766 1.00 88.62 112 ALA A O 1
ATOM 849 N N . LEU A 1 113 ? -2.612 -6.179 4.179 1.00 88.00 113 LEU A N 1
ATOM 850 C CA . LEU A 1 113 ? -2.596 -4.869 4.819 1.00 88.00 113 LEU A CA 1
ATOM 851 C C . LEU A 1 113 ? -4.004 -4.269 4.898 1.00 88.00 113 LEU A C 1
ATOM 853 O O . LEU A 1 113 ? -4.421 -3.839 5.968 1.00 88.00 113 LEU A O 1
ATOM 857 N N . ASP A 1 114 ? -4.781 -4.338 3.815 1.00 88.88 114 ASP A N 1
ATOM 858 C CA . ASP A 1 114 ? -6.166 -3.854 3.798 1.00 88.88 114 ASP A CA 1
ATOM 859 C C . ASP A 1 114 ? -7.053 -4.590 4.811 1.00 88.88 114 ASP A C 1
ATOM 861 O O . ASP A 1 114 ?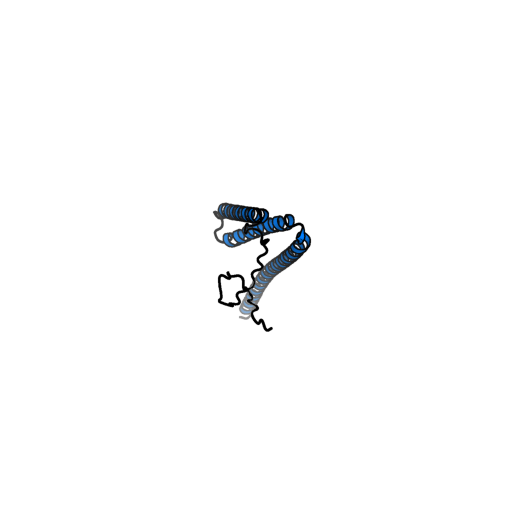 -7.940 -4.001 5.428 1.00 88.88 114 ASP A O 1
ATOM 865 N N . ARG A 1 115 ? -6.835 -5.900 4.996 1.00 89.50 115 ARG A N 1
ATOM 866 C CA . ARG A 1 115 ? -7.534 -6.680 6.031 1.00 89.50 115 ARG A CA 1
ATOM 867 C C . ARG A 1 115 ? -7.136 -6.235 7.434 1.00 89.50 115 ARG A C 1
ATOM 869 O O . ARG A 1 115 ? -8.016 -6.116 8.281 1.00 89.50 115 ARG A O 1
ATOM 876 N N . ALA A 1 116 ? -5.848 -5.994 7.670 1.00 85.75 116 ALA A N 1
ATOM 877 C CA . ALA A 1 116 ? -5.359 -5.523 8.960 1.00 85.75 116 ALA A CA 1
ATOM 878 C C . ALA A 1 116 ? -5.923 -4.136 9.303 1.00 85.75 116 ALA A C 1
ATOM 880 O O . ALA A 1 116 ? -6.423 -3.952 10.407 1.00 85.75 116 ALA A O 1
ATOM 881 N N . LEU A 1 117 ? -5.937 -3.205 8.342 1.00 86.81 117 LEU A N 1
ATOM 882 C CA . LEU A 1 117 ? -6.512 -1.866 8.515 1.00 86.81 117 LEU A CA 1
ATOM 883 C C . LEU A 1 117 ? -8.010 -1.913 8.835 1.00 86.81 117 LEU A C 1
ATOM 885 O O . LEU A 1 117 ? -8.464 -1.241 9.755 1.00 86.81 117 LEU A O 1
ATOM 889 N N . ARG A 1 118 ? -8.784 -2.747 8.127 1.00 89.44 118 ARG A N 1
ATOM 890 C CA . ARG A 1 118 ? -10.208 -2.940 8.453 1.00 89.44 118 ARG A CA 1
ATOM 891 C C . ARG A 1 118 ? -10.405 -3.502 9.858 1.00 89.44 118 ARG A C 1
ATOM 893 O O . ARG A 1 118 ? -11.239 -2.999 10.598 1.00 89.44 118 ARG A O 1
ATOM 900 N N . SER A 1 119 ? -9.614 -4.506 10.236 1.00 87.50 119 SER A N 1
ATOM 901 C CA . SER A 1 119 ? -9.694 -5.099 11.573 1.00 87.50 119 SER A CA 1
ATOM 902 C C . SER A 1 119 ? -9.315 -4.109 12.677 1.00 87.50 119 SER A C 1
ATOM 904 O O . SER A 1 119 ? -9.912 -4.137 13.751 1.00 87.50 119 SER A O 1
ATOM 906 N N . GLU A 1 120 ? -8.339 -3.233 12.440 1.00 86.75 120 GLU A N 1
ATOM 907 C CA . GLU A 1 120 ? -7.980 -2.162 13.372 1.00 86.75 120 GLU A CA 1
ATOM 908 C C . GLU A 1 120 ? -9.155 -1.194 13.554 1.00 86.75 120 GLU A C 1
ATOM 910 O O . GLU A 1 120 ? -9.588 -0.971 14.686 1.00 86.75 120 GLU A O 1
ATOM 915 N N . HIS A 1 121 ? -9.758 -0.749 12.450 1.00 88.19 121 HIS A N 1
ATOM 916 C CA . HIS A 1 121 ? -10.908 0.149 12.480 1.00 88.19 121 HIS A CA 1
ATOM 917 C C . HIS A 1 121 ? -12.104 -0.454 13.235 1.00 88.19 121 HIS A C 1
ATOM 919 O O . HIS A 1 121 ? -12.685 0.188 14.113 1.00 88.19 121 HIS A O 1
ATOM 925 N N . GLU A 1 122 ? -12.430 -1.718 12.955 1.00 90.31 122 GLU A N 1
ATOM 926 C CA . GLU A 1 122 ? -13.466 -2.471 13.671 1.00 90.31 122 GLU A CA 1
ATOM 927 C C . GLU A 1 122 ? -13.147 -2.585 15.171 1.00 90.31 122 GLU A C 1
ATOM 929 O O . GLU A 1 122 ? -14.024 -2.400 16.015 1.00 90.31 122 GLU A O 1
ATOM 934 N N . ASN A 1 123 ? -11.885 -2.835 15.537 1.00 88.88 123 ASN A N 1
ATOM 935 C CA . ASN A 1 123 ? -11.459 -2.893 16.936 1.00 88.88 123 ASN A CA 1
ATOM 936 C C . ASN A 1 123 ? -11.622 -1.548 17.655 1.00 88.88 123 ASN A C 1
ATOM 938 O O . ASN A 1 123 ? -12.074 -1.522 18.804 1.00 88.88 123 ASN A O 1
ATOM 942 N N . VAL A 1 124 ? -11.267 -0.435 17.010 1.00 89.94 124 VAL A N 1
ATOM 943 C CA . VAL A 1 124 ? -11.470 0.913 17.563 1.00 89.94 124 VAL A CA 1
ATOM 944 C C . VAL A 1 124 ? -12.958 1.179 17.779 1.00 89.94 124 VAL A C 1
ATOM 946 O O . VAL A 1 124 ? -13.348 1.628 18.86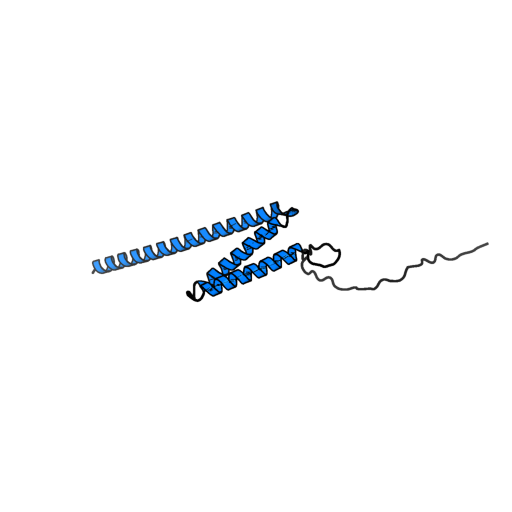2 1.00 89.94 124 VAL A O 1
ATOM 949 N N . GLN A 1 125 ? -13.795 0.835 16.797 1.00 90.88 125 GLN A N 1
ATOM 950 C CA . GLN A 1 125 ? -15.243 0.971 16.906 1.00 90.88 125 GLN A CA 1
ATOM 951 C C . GLN A 1 125 ? -15.792 0.150 18.082 1.00 90.88 125 GLN A C 1
ATOM 953 O O . GLN A 1 125 ? -16.444 0.714 18.963 1.00 90.88 125 GLN A O 1
ATOM 958 N N . MET A 1 126 ? -15.459 -1.139 18.176 1.00 90.38 126 MET A N 1
ATOM 959 C CA . MET A 1 126 ? -15.920 -2.007 19.268 1.00 90.38 126 MET A CA 1
ATOM 960 C C . MET A 1 126 ? -15.482 -1.499 20.647 1.00 90.38 126 MET A C 1
ATOM 962 O O . MET A 1 126 ? -16.262 -1.520 21.599 1.00 90.38 126 MET A O 1
ATOM 966 N N . ARG A 1 127 ? -14.248 -0.993 20.778 1.00 91.00 127 ARG A N 1
ATOM 967 C CA . ARG A 1 127 ? -13.767 -0.382 22.030 1.00 91.00 127 ARG A CA 1
ATOM 968 C C . ARG A 1 127 ? -14.583 0.851 22.414 1.00 91.00 127 ARG A C 1
ATOM 970 O O . ARG A 1 127 ? -14.858 1.056 23.597 1.00 91.00 127 ARG A O 1
ATOM 977 N N . SER A 1 128 ? -14.978 1.664 21.435 1.00 90.25 128 SER A N 1
ATOM 978 C CA . SER A 1 128 ? -15.829 2.831 21.676 1.00 90.25 128 SER A CA 1
ATOM 979 C C . SER A 1 128 ? -17.235 2.430 22.143 1.00 90.25 128 SER A C 1
ATOM 981 O O . SER A 1 128 ? -17.757 3.012 23.097 1.00 90.25 128 SER A O 1
ATOM 983 N N . GLU A 1 129 ? -17.805 1.381 21.545 1.00 92.44 129 GLU A N 1
ATOM 984 C CA . GLU A 1 129 ? -19.117 0.839 21.902 1.00 92.44 129 GLU A CA 1
ATOM 985 C C . GLU A 1 129 ? -19.106 0.222 23.305 1.00 92.44 129 GLU A C 1
ATOM 987 O O . GLU A 1 129 ? -19.989 0.520 24.112 1.00 92.44 129 GLU A O 1
ATOM 992 N N . LEU A 1 130 ? -18.073 -0.560 23.641 1.00 92.12 130 LEU A N 1
ATOM 993 C CA . LEU A 1 130 ? -17.872 -1.108 24.987 1.00 92.12 130 LEU A CA 1
ATOM 994 C C . LEU A 1 130 ? -17.817 -0.003 26.041 1.00 92.12 130 LEU A C 1
ATOM 996 O O . LEU A 1 130 ? -18.561 -0.051 27.021 1.00 92.12 130 LEU A O 1
ATOM 1000 N N . LYS A 1 131 ? -17.015 1.040 25.806 1.00 92.12 131 LYS A N 1
ATOM 1001 C CA . LYS A 1 131 ? -16.916 2.184 26.720 1.00 92.12 131 LYS A CA 1
ATOM 1002 C C . LYS A 1 131 ? -18.260 2.899 26.890 1.00 92.12 131 LYS A C 1
ATOM 1004 O O . LYS A 1 131 ? -18.620 3.298 27.998 1.00 92.12 131 LYS A O 1
ATOM 1009 N N . ALA A 1 132 ? -19.023 3.059 25.809 1.00 91.12 132 ALA A N 1
ATOM 1010 C CA . ALA A 1 132 ? -20.353 3.659 25.864 1.00 91.12 132 ALA A CA 1
ATOM 1011 C C . ALA A 1 132 ? -21.347 2.792 26.658 1.00 91.12 132 ALA A C 1
ATOM 1013 O O . ALA A 1 132 ? -22.138 3.329 27.437 1.00 91.12 132 ALA A O 1
ATOM 1014 N N . MET A 1 133 ? -21.295 1.467 26.502 1.00 90.88 133 MET A N 1
ATOM 1015 C CA . MET A 1 133 ? -22.121 0.526 27.263 1.00 90.88 133 MET A CA 1
ATOM 1016 C C . MET A 1 133 ? -21.764 0.508 28.752 1.00 90.88 133 MET A C 1
ATOM 1018 O O . MET A 1 133 ? -22.664 0.561 29.588 1.00 90.88 133 MET A O 1
ATOM 1022 N N . GLU A 1 134 ? -20.477 0.500 29.103 1.00 91.44 134 GLU A N 1
ATOM 1023 C CA . GLU A 1 134 ? -20.017 0.576 30.496 1.00 91.44 134 GLU A CA 1
ATOM 1024 C C . GLU A 1 134 ? -20.501 1.855 31.186 1.00 91.44 134 GLU A C 1
ATOM 1026 O O . GLU A 1 134 ? -21.001 1.804 32.311 1.00 91.44 134 GLU A O 1
ATOM 1031 N N . LEU A 1 135 ? -20.436 2.994 30.490 1.00 89.25 135 LEU A N 1
ATOM 1032 C CA . LEU A 1 135 ? -20.957 4.266 30.993 1.00 89.25 135 LEU A CA 1
ATOM 1033 C C . LEU A 1 135 ? -22.472 4.226 31.225 1.00 89.25 135 LEU A C 1
ATOM 1035 O O . LEU A 1 135 ? -22.949 4.767 32.222 1.00 89.25 135 LEU A O 1
ATOM 1039 N N . ARG A 1 136 ? -23.239 3.591 30.329 1.00 88.06 136 ARG A N 1
ATOM 1040 C CA . ARG A 1 136 ? -24.693 3.420 30.501 1.00 88.06 136 ARG A CA 1
ATOM 1041 C C . ARG A 1 136 ? -25.007 2.525 31.697 1.00 88.06 136 ARG A C 1
ATOM 1043 O O . ARG A 1 136 ? -25.754 2.943 32.576 1.00 88.06 136 ARG A O 1
ATOM 1050 N N . LYS A 1 137 ? -24.354 1.365 31.789 1.00 89.38 137 LYS A N 1
ATOM 1051 C CA . LYS A 1 137 ? -24.524 0.423 32.903 1.00 89.38 137 LYS A CA 1
ATOM 1052 C C . LYS A 1 137 ? -24.146 1.051 34.247 1.00 89.38 137 LYS A C 1
ATOM 1054 O O . LYS A 1 137 ? -24.857 0.864 35.228 1.00 89.38 137 LYS A O 1
ATOM 1059 N N . GLY A 1 138 ? -23.058 1.822 34.302 1.00 86.38 138 GLY A N 1
ATOM 1060 C CA . GLY A 1 138 ? -22.651 2.546 35.509 1.00 86.38 138 GLY A CA 1
ATOM 1061 C C . GLY A 1 138 ? -23.719 3.534 35.982 1.00 86.38 138 GLY A C 1
ATOM 1062 O O . GLY A 1 138 ? -24.079 3.534 37.158 1.00 86.38 138 GLY A O 1
ATOM 1063 N N . ARG A 1 139 ? -24.294 4.309 35.052 1.00 85.56 139 ARG A N 1
ATOM 1064 C CA . ARG A 1 139 ? -25.393 5.242 35.350 1.00 85.56 139 ARG A CA 1
ATOM 1065 C C . ARG A 1 139 ? -26.645 4.520 35.841 1.00 85.56 139 ARG A C 1
ATOM 1067 O O . ARG A 1 139 ? -27.233 4.947 36.827 1.00 85.56 139 ARG A O 1
ATOM 1074 N N . GLU A 1 140 ? -27.029 3.418 35.201 1.00 85.06 140 GLU A N 1
ATOM 1075 C CA . GLU A 1 140 ? -28.187 2.611 35.611 1.00 85.06 140 GLU A CA 1
ATOM 1076 C C . GLU A 1 140 ? -28.015 2.056 37.034 1.00 85.06 140 GLU A C 1
ATOM 1078 O O . GLU A 1 140 ? -28.904 2.215 37.873 1.00 85.06 140 GLU A O 1
ATOM 1083 N N . VAL A 1 141 ? -26.842 1.497 37.352 1.00 87.62 141 VAL A N 1
ATOM 1084 C CA . VAL A 1 141 ? -26.519 0.998 38.701 1.00 87.62 141 VAL A CA 1
ATOM 1085 C C . VAL A 1 141 ? -26.575 2.119 39.741 1.00 87.62 141 VAL A C 1
ATOM 1087 O O . VAL A 1 141 ? -27.101 1.921 40.836 1.00 87.62 141 VAL A O 1
ATOM 1090 N N . GLU A 1 142 ? -26.068 3.306 39.416 1.00 82.06 142 GLU A N 1
ATOM 1091 C CA . GLU A 1 142 ? -26.074 4.453 40.324 1.00 82.06 142 GLU A CA 1
ATOM 1092 C C . GLU A 1 142 ? -27.491 4.996 40.567 1.00 82.06 142 GLU A C 1
ATOM 1094 O O . GLU A 1 142 ? -27.850 5.303 41.707 1.00 82.06 142 GLU A O 1
ATOM 1099 N N . THR A 1 143 ? -28.337 5.024 39.532 1.00 85.44 143 THR A N 1
ATOM 1100 C CA . THR A 1 143 ? -29.757 5.383 39.675 1.00 85.44 143 THR A CA 1
ATOM 1101 C C . THR A 1 143 ? -30.542 4.361 40.496 1.00 85.44 143 THR A C 1
ATOM 1103 O O . THR A 1 143 ? -31.300 4.754 41.380 1.00 85.44 143 THR A O 1
ATOM 1106 N N . ALA A 1 144 ? -30.311 3.060 40.288 1.00 80.06 144 ALA A N 1
ATOM 1107 C CA . ALA A 1 144 ? -30.948 2.002 41.069 1.00 80.06 144 ALA A CA 1
ATOM 1108 C C . ALA A 1 144 ? -30.530 2.057 42.547 1.00 80.06 144 ALA A C 1
ATOM 1110 O O . ALA A 1 144 ? -31.359 1.896 43.440 1.00 80.06 144 ALA A O 1
ATOM 1111 N N . ARG A 1 145 ? -29.254 2.357 42.821 1.00 78.69 145 ARG A N 1
ATOM 1112 C CA . ARG A 1 145 ? -28.739 2.502 44.188 1.00 78.69 145 ARG A CA 1
ATOM 1113 C C . ARG A 1 145 ? -29.323 3.715 44.910 1.00 78.69 145 ARG A C 1
ATOM 1115 O O . ARG A 1 145 ? -29.586 3.631 46.103 1.00 78.69 145 ARG A O 1
ATOM 1122 N N . ARG A 1 146 ? -29.540 4.825 44.197 1.00 77.94 146 ARG A N 1
ATOM 1123 C CA . ARG A 1 146 ? -30.197 6.026 44.738 1.00 77.94 146 ARG A CA 1
ATOM 1124 C C . ARG A 1 146 ? -31.702 5.859 44.950 1.00 77.94 146 ARG A C 1
ATOM 1126 O O . ARG A 1 146 ? -32.230 6.506 45.838 1.00 77.94 146 ARG A O 1
ATOM 1133 N N . GLY A 1 147 ? -32.376 5.027 44.156 1.00 69.00 147 GLY A N 1
ATOM 1134 C CA . GLY A 1 147 ? -33.811 4.750 44.304 1.00 69.00 147 GLY A CA 1
ATOM 1135 C C . GLY A 1 147 ? -34.162 3.676 45.341 1.00 69.00 147 GLY A C 1
ATOM 1136 O O . GLY A 1 147 ? -35.339 3.447 45.588 1.00 69.00 147 GLY A O 1
ATOM 1137 N N . SER A 1 148 ? -33.162 2.999 45.919 1.00 60.53 148 SER A N 1
ATOM 1138 C CA . SER A 1 148 ? -33.331 1.935 46.923 1.00 60.53 148 SER A CA 1
ATOM 1139 C C . SER A 1 148 ? -33.082 2.403 48.371 1.00 60.53 148 SER A C 1
ATOM 1141 O O . SER A 1 148 ? -33.055 1.564 49.275 1.00 60.53 148 SER A O 1
ATOM 1143 N N . LEU A 1 149 ? -32.867 3.705 48.586 1.00 48.44 149 LEU A N 1
ATOM 1144 C CA . LEU A 1 149 ? -32.743 4.376 49.888 1.00 48.44 149 LEU A CA 1
ATOM 1145 C C . LEU A 1 149 ? -33.947 5.297 50.094 1.00 48.44 149 LEU A C 1
ATOM 1147 O O . LEU A 1 149 ? -34.396 5.398 51.255 1.00 48.44 14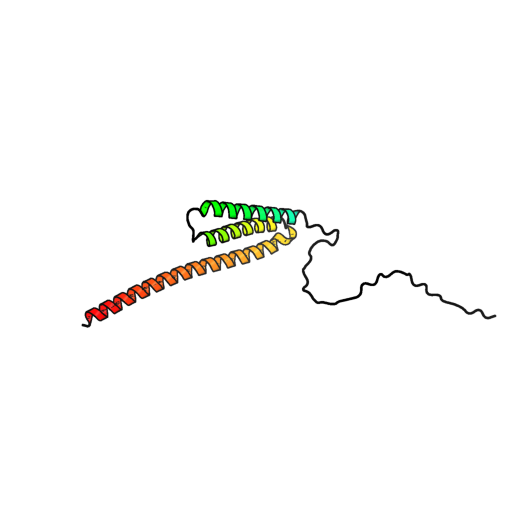9 LEU A O 1
#

Sequence (149 aa):
QNATLGRSRATPPGSPGGGGGGEHTNGYYEVYPRGGGRKPALLVQLESLLAEQLRLSEKLASVKGGIHGADYRDESGALALEAHRAVFDAFINAFTTYRPLLTKVKEHYDRALDRALRSEHENVQMRSELKAMELRKGREVETARRGSL

pLDDT: mean 71.31, std 18.21, range [30.56, 92.44]

Organism: Micromonas pusilla (NCBI:txid38833)

Secondary structure (DSSP, 8-state):
----------PPP------------------S-SSS-PPPHHHHHHHHHHHHHHHHHHHHHHHHTTT-TTTHHHHHHHHHHHHHHHHHHHHHHH-TTTHHHHHHHHHHHHHHHHHHHHHHHHHHHHHHHHHHHHHHHHHHHHHHHHHT-

Radius of gyration: 33.41 Å; chains: 1; bounding box: 105×79×75 Å

Foldseek 3Di:
DDDDDDDDDDDDDDDDDDDDDDDDDDDDPPPDPPPDDDDDPVVVVLVVQLVVQLVVLVVVLVVVCVPDPPCSVVSSVVSNVVSVVVSLVVVLVVCVVCNVVSVVVVVVVVVVVVVVVVVVVVVVVVVVVVVVVVVVVVVVVVVVVVVVD